Protein AF-A0A8J7M0C0-F1 (afdb_monomer_lite)

InterPro domains:
  IPR011010 DNA breaking-rejoining enzyme, catalytic core [SSF56349] (18-132)
  IPR013762 Integrase-like, catalytic domain superfamily [G3DSA:1.10.443.10] (7-142)
  IPR024456 Integrase catalytic domain, putative [PF12835] (4-112)

pLDDT: mean 86.02, std 11.44, range [50.06, 96.44]

Radius of gyration: 15.03 Å; chains: 1; bounding box: 33×36×38 Å

Foldseek 3Di:
DVLLLLQCLVQVADSLQSQQWFDWDADPNFIWTFTPPDDPGDIATHTCPDDSSVVSNVSLQVCCVVLVPPRRGNARPPDDSVRVSVVVQVVCVVVVQDVVVCRHSNSSSLVVLVVCVVVPDDPVRNCRSHVHDPPDDCVVSVRD

Sequence (144 aa):
MVAADALREAFGLRAKESLMTSAVVVKDGKEHLSVEGAKGGRPRLLPIDNERKTEAVKLAQETSKSLGSGTGRIIPPEMTLKEAYDAQRNEWRALGGTRENNANMHGERHLHAREMSADGATKEEIMADLGHGEDRSPSSYGVK

Organism: NCBI:txid2798584

Structure (mmCIF, N/CA/C/O backbone):
data_AF-A0A8J7M0C0-F1
#
_entry.id   AF-A0A8J7M0C0-F1
#
loop_
_atom_site.group_PDB
_atom_site.id
_atom_site.type_symbol
_atom_site.label_atom_id
_atom_site.label_alt_id
_atom_site.label_comp_id
_atom_site.label_asym_id
_atom_site.label_entity_id
_atom_site.label_seq_id
_atom_site.pdbx_PDB_ins_code
_atom_site.Cartn_x
_atom_site.Cartn_y
_atom_site.Cartn_z
_atom_site.occupancy
_atom_site.B_iso_or_equiv
_atom_site.auth_seq_id
_atom_site.auth_comp_id
_atom_site.auth_asym_id
_atom_site.auth_atom_id
_atom_site.pdbx_PDB_model_num
ATOM 1 N N . MET A 1 1 ? 0.273 -14.486 2.916 1.00 70.00 1 MET A N 1
ATOM 2 C CA . MET A 1 1 ? 0.452 -13.013 2.993 1.00 70.00 1 MET A CA 1
ATOM 3 C C . MET A 1 1 ? -0.336 -12.156 1.978 1.00 70.00 1 MET A C 1
ATOM 5 O O . MET A 1 1 ? -0.046 -10.970 1.815 1.00 70.00 1 MET A O 1
ATOM 9 N N . VAL A 1 2 ? -1.328 -12.723 1.295 1.00 87.88 2 VAL A N 1
ATOM 10 C CA . VAL A 1 2 ? -1.930 -12.176 0.063 1.00 87.88 2 VAL A CA 1
ATOM 11 C C . VAL A 1 2 ? -2.381 -10.710 0.156 1.00 87.88 2 VAL A C 1
ATOM 13 O O . VAL A 1 2 ? -2.126 -9.934 -0.753 1.00 87.88 2 VAL A O 1
ATOM 16 N N . ALA A 1 3 ? -2.971 -10.282 1.272 1.00 92.38 3 ALA A N 1
ATOM 17 C CA . ALA A 1 3 ? -3.442 -8.904 1.418 1.00 92.38 3 ALA A CA 1
ATOM 18 C C . ALA A 1 3 ? -2.330 -7.841 1.338 1.00 92.38 3 ALA A C 1
ATOM 20 O O . ALA A 1 3 ? -2.513 -6.790 0.728 1.00 92.38 3 ALA A O 1
ATOM 21 N N . ALA A 1 4 ? -1.156 -8.114 1.919 1.00 92.88 4 ALA A N 1
ATOM 22 C CA . ALA A 1 4 ? -0.025 -7.196 1.820 1.00 92.88 4 ALA A CA 1
ATOM 23 C C . ALA A 1 4 ? 0.503 -7.128 0.378 1.00 92.88 4 ALA A C 1
ATOM 25 O O . ALA A 1 4 ? 1.019 -6.095 -0.038 1.00 92.88 4 ALA A O 1
ATOM 26 N N . ASP A 1 5 ? 0.415 -8.233 -0.362 1.00 92.06 5 ASP A N 1
ATOM 27 C CA . ASP A 1 5 ? 0.783 -8.314 -1.778 1.00 92.06 5 ASP A CA 1
ATOM 28 C C . ASP A 1 5 ? -0.152 -7.486 -2.657 1.00 92.06 5 ASP A C 1
ATOM 30 O O . ASP A 1 5 ? 0.313 -6.562 -3.318 1.00 92.06 5 ASP A O 1
ATOM 34 N N . ALA A 1 6 ? -1.465 -7.682 -2.519 1.00 93.88 6 ALA A N 1
ATOM 35 C CA . ALA A 1 6 ? -2.476 -6.897 -3.226 1.00 93.88 6 ALA A CA 1
ATOM 36 C C . ALA A 1 6 ? -2.297 -5.380 -3.019 1.00 93.88 6 ALA A C 1
ATOM 38 O O . ALA A 1 6 ? -2.403 -4.595 -3.960 1.00 93.88 6 ALA A O 1
ATOM 39 N N . LEU A 1 7 ? -1.955 -4.950 -1.796 1.00 94.62 7 LEU A N 1
ATOM 40 C CA . LEU A 1 7 ? -1.651 -3.544 -1.520 1.00 94.62 7 LEU A CA 1
ATOM 41 C C . LEU A 1 7 ? -0.383 -3.046 -2.232 1.00 94.62 7 LEU A C 1
ATOM 43 O O . LEU A 1 7 ? -0.340 -1.892 -2.655 1.00 94.62 7 LEU A O 1
ATOM 47 N N . ARG A 1 8 ? 0.669 -3.864 -2.356 1.00 93.81 8 ARG A N 1
ATOM 48 C CA . ARG A 1 8 ? 1.871 -3.467 -3.111 1.00 93.81 8 ARG A CA 1
ATOM 49 C C . ARG A 1 8 ? 1.587 -3.374 -4.596 1.00 93.81 8 ARG A C 1
ATOM 51 O O . ARG A 1 8 ? 2.040 -2.420 -5.218 1.00 93.81 8 ARG A O 1
ATOM 58 N N . GLU A 1 9 ? 0.842 -4.333 -5.122 1.00 92.81 9 GLU A N 1
ATOM 59 C CA . GLU A 1 9 ? 0.497 -4.416 -6.534 1.00 92.81 9 GLU A CA 1
ATOM 60 C C . GLU A 1 9 ? -0.373 -3.229 -6.970 1.00 92.81 9 GLU A C 1
ATOM 62 O O . GLU A 1 9 ? -0.094 -2.600 -7.983 1.00 92.81 9 GLU A O 1
ATOM 67 N N . ALA A 1 10 ? -1.385 -2.873 -6.171 1.00 94.38 10 ALA A N 1
ATOM 68 C CA . ALA A 1 10 ? -2.348 -1.827 -6.520 1.00 94.38 10 ALA A CA 1
ATOM 69 C C . ALA A 1 10 ? -1.857 -0.386 -6.262 1.00 94.38 10 ALA A C 1
ATOM 71 O O . ALA A 1 10 ? -2.371 0.555 -6.867 1.00 94.38 10 ALA A O 1
ATOM 72 N N . PHE A 1 11 ? -0.909 -0.193 -5.336 1.00 93.19 11 PHE A N 1
ATOM 73 C CA . PHE A 1 11 ? -0.467 1.136 -4.876 1.00 93.19 11 PHE A CA 1
ATOM 74 C C . PHE A 1 11 ? 1.056 1.350 -4.948 1.00 93.19 11 PHE A C 1
ATOM 76 O O . PHE A 1 11 ? 1.579 2.321 -4.395 1.00 93.19 11 PHE A O 1
ATOM 83 N N . GLY A 1 12 ? 1.813 0.409 -5.516 1.00 91.94 12 GLY A N 1
ATOM 84 C CA . GLY A 1 12 ? 3.275 0.490 -5.588 1.00 91.94 12 GLY A CA 1
ATOM 85 C C . GLY A 1 12 ? 3.968 0.592 -4.221 1.00 91.94 12 GLY A C 1
ATOM 86 O O . GLY A 1 12 ? 5.050 1.189 -4.107 1.00 91.94 12 GLY A O 1
ATOM 87 N N . LEU A 1 13 ? 3.359 0.071 -3.150 1.00 92.12 13 LEU A N 1
ATOM 88 C CA . LEU A 1 13 ? 3.884 0.210 -1.787 1.00 92.12 13 LEU A CA 1
ATOM 89 C C . LEU A 1 13 ? 5.209 -0.534 -1.594 1.00 92.12 13 LEU A C 1
ATOM 91 O O . LEU A 1 13 ? 5.524 -1.531 -2.239 1.00 92.12 13 LEU A O 1
ATOM 95 N N . ARG A 1 14 ? 6.005 -0.073 -0.628 1.00 90.94 14 ARG A N 1
ATOM 96 C CA . ARG A 1 14 ? 7.134 -0.858 -0.109 1.00 90.94 14 ARG A CA 1
ATOM 97 C C . ARG A 1 14 ? 6.599 -1.992 0.775 1.00 90.94 14 ARG A C 1
ATOM 99 O O . ARG A 1 14 ? 5.601 -1.814 1.461 1.00 90.94 14 ARG A O 1
ATOM 106 N N . ALA A 1 15 ? 7.333 -3.101 0.887 1.00 91.44 15 ALA A N 1
ATOM 107 C CA . ALA A 1 15 ? 6.940 -4.249 1.722 1.00 91.44 15 ALA A CA 1
ATOM 108 C C . ALA A 1 15 ? 6.587 -3.895 3.183 1.00 91.44 15 ALA A C 1
ATOM 110 O O . ALA A 1 15 ? 5.625 -4.407 3.741 1.00 91.44 15 ALA A O 1
ATOM 111 N N . LYS A 1 16 ? 7.321 -2.966 3.809 1.00 92.38 16 LYS A N 1
ATOM 112 C CA . LYS A 1 16 ? 6.962 -2.479 5.152 1.00 92.38 16 LYS A CA 1
ATOM 113 C C . LYS A 1 16 ? 5.675 -1.643 5.147 1.00 92.38 16 LYS A C 1
ATOM 115 O O . LYS A 1 16 ? 4.880 -1.756 6.073 1.00 92.38 16 LYS A O 1
ATOM 120 N N . GLU A 1 17 ? 5.485 -0.805 4.129 1.00 92.50 17 GLU A N 1
ATOM 121 C CA . GLU A 1 17 ? 4.299 0.053 4.006 1.00 92.50 17 GLU A CA 1
ATOM 122 C C . GLU A 1 17 ? 3.033 -0.800 3.850 1.00 92.50 17 GLU A C 1
ATOM 124 O O . GLU A 1 17 ? 2.033 -0.510 4.501 1.00 92.50 17 GLU A O 1
ATOM 129 N N . SER A 1 18 ? 3.091 -1.899 3.088 1.00 93.56 18 SER A N 1
ATOM 130 C CA . SER A 1 18 ? 1.951 -2.808 2.901 1.00 93.56 18 SER A CA 1
ATOM 131 C C . SER A 1 18 ? 1.527 -3.577 4.156 1.00 93.56 18 SER A C 1
ATOM 133 O O . SER A 1 18 ? 0.393 -4.027 4.227 1.00 93.56 18 SER A O 1
ATOM 135 N N . LEU A 1 19 ? 2.411 -3.733 5.147 1.00 93.56 19 LEU A N 1
ATOM 136 C CA . LEU A 1 19 ? 2.063 -4.350 6.436 1.00 93.56 19 LEU A CA 1
ATOM 137 C C . LEU A 1 19 ? 1.502 -3.331 7.436 1.00 93.56 19 LEU A C 1
ATOM 139 O O . LEU A 1 19 ? 0.702 -3.675 8.303 1.00 93.56 19 LEU A O 1
ATOM 143 N N . MET A 1 20 ? 1.962 -2.081 7.353 1.00 91.19 20 MET A N 1
ATOM 144 C CA . MET A 1 20 ? 1.642 -1.036 8.329 1.00 91.19 20 MET A CA 1
ATOM 145 C C . MET A 1 20 ? 0.411 -0.203 7.980 1.00 91.19 20 MET A C 1
ATOM 147 O O . MET A 1 20 ? -0.208 0.370 8.876 1.00 91.19 20 MET A O 1
ATOM 151 N N . THR A 1 21 ? 0.093 -0.097 6.696 1.00 83.50 21 THR A N 1
ATOM 152 C CA . THR A 1 21 ? -1.000 0.737 6.203 1.00 83.50 21 THR A CA 1
ATOM 153 C C . THR A 1 21 ? -2.342 0.104 6.556 1.00 83.50 21 THR A C 1
ATOM 155 O O . THR A 1 21 ? -2.582 -1.057 6.244 1.00 83.50 21 THR A O 1
ATOM 158 N N . SER A 1 22 ? -3.195 0.865 7.239 1.00 82.50 22 SER A N 1
ATOM 159 C CA . SER A 1 22 ? -4.458 0.365 7.809 1.00 82.50 22 SER A CA 1
ATOM 160 C C . SER A 1 22 ? -5.622 1.351 7.700 1.00 82.50 22 SER A C 1
ATOM 162 O O . SER A 1 22 ? -6.780 0.941 7.729 1.00 82.50 22 SER A O 1
ATOM 164 N N . ALA A 1 23 ? -5.335 2.647 7.556 1.00 86.56 23 ALA A N 1
ATOM 165 C CA . ALA A 1 23 ? -6.346 3.690 7.573 1.00 86.56 23 ALA A CA 1
ATOM 166 C C . ALA A 1 23 ? -6.773 4.106 6.158 1.00 86.56 23 ALA A C 1
ATOM 168 O O . ALA A 1 23 ? -5.939 4.392 5.294 1.00 86.56 23 ALA A O 1
ATOM 169 N N . VAL A 1 24 ? -8.088 4.207 5.968 1.00 92.25 24 VAL A N 1
ATOM 170 C CA . VAL A 1 24 ? -8.716 4.903 4.841 1.00 92.25 24 VAL A CA 1
ATOM 171 C C . VAL A 1 24 ? -9.214 6.247 5.354 1.00 92.25 24 VAL A C 1
ATOM 173 O O . VAL A 1 24 ? -9.816 6.323 6.426 1.00 92.25 24 VAL A O 1
ATOM 176 N N . VAL A 1 25 ? -8.946 7.312 4.607 1.00 93.06 25 VAL A N 1
ATOM 177 C CA . VAL A 1 25 ? -9.373 8.672 4.940 1.00 93.06 25 VAL A CA 1
ATOM 178 C C . VAL A 1 25 ? -10.155 9.270 3.782 1.00 93.06 25 VAL A C 1
ATOM 180 O O . VAL A 1 25 ? -9.842 9.023 2.619 1.00 93.06 25 VAL A O 1
ATOM 183 N N . VAL A 1 26 ? -11.158 10.089 4.091 1.00 93.12 26 VAL A N 1
ATOM 184 C CA . VAL A 1 26 ? -11.888 10.859 3.080 1.00 93.12 26 VAL A CA 1
ATOM 185 C C . VAL A 1 26 ? -11.278 12.251 3.001 1.00 93.12 26 VAL A C 1
ATOM 187 O O . VAL A 1 26 ? -11.224 12.971 3.997 1.00 93.12 26 VAL A O 1
ATOM 190 N N . LYS A 1 27 ? -10.826 12.636 1.809 1.00 90.56 27 LYS A N 1
ATOM 191 C CA . LYS A 1 27 ? -10.307 13.971 1.509 1.00 90.56 27 LYS A CA 1
ATOM 192 C C . LYS A 1 27 ? -10.951 14.459 0.218 1.00 90.56 27 LYS A C 1
ATOM 194 O O . LYS A 1 27 ? -10.981 13.725 -0.765 1.00 90.56 27 LYS A O 1
ATOM 199 N N . ASP A 1 28 ? -11.498 15.672 0.240 1.00 90.81 28 ASP A N 1
ATOM 200 C CA . ASP A 1 28 ? -12.169 16.293 -0.913 1.00 90.81 28 ASP A CA 1
ATOM 201 C C . ASP A 1 28 ? -13.278 15.406 -1.520 1.00 90.81 28 ASP A C 1
ATOM 203 O O . ASP A 1 28 ? -13.446 15.314 -2.734 1.00 90.81 28 ASP A O 1
ATOM 207 N N . GLY A 1 29 ? -14.017 14.696 -0.656 1.00 91.12 29 GLY A N 1
ATOM 208 C CA . GLY A 1 29 ? -15.092 13.779 -1.054 1.00 91.12 29 GLY A CA 1
ATOM 209 C C . GLY A 1 29 ? -14.624 12.459 -1.679 1.00 91.12 29 GLY A C 1
ATOM 210 O O . GLY A 1 29 ? -15.463 11.695 -2.147 1.00 91.12 29 GLY A O 1
ATOM 211 N N . LYS A 1 30 ? -13.315 12.175 -1.686 1.00 92.75 30 LYS A N 1
ATOM 212 C CA . LYS A 1 30 ? -12.728 10.949 -2.242 1.00 92.75 30 LYS A CA 1
ATOM 213 C C . LYS A 1 30 ? -11.987 10.148 -1.179 1.00 92.75 30 LYS A C 1
ATOM 215 O O . LYS A 1 30 ? -11.317 10.710 -0.307 1.00 92.75 30 LYS A O 1
ATOM 220 N N . GLU A 1 31 ? -12.076 8.828 -1.269 1.00 95.69 31 GLU A N 1
ATOM 221 C CA . GLU A 1 31 ? -11.351 7.925 -0.381 1.00 95.69 31 GLU A CA 1
ATOM 222 C C . GLU A 1 31 ? -9.877 7.822 -0.775 1.00 95.69 31 GLU A C 1
ATOM 224 O O . GLU A 1 31 ? -9.514 7.761 -1.952 1.00 95.69 31 GLU A O 1
ATOM 229 N N . HIS A 1 32 ? -9.017 7.814 0.236 1.00 95.50 32 HIS A N 1
ATOM 230 C CA . HIS A 1 32 ? -7.581 7.678 0.086 1.00 95.50 32 HIS A CA 1
ATOM 231 C C . HIS A 1 32 ? -7.041 6.676 1.097 1.00 95.50 32 HIS A C 1
ATOM 233 O O . HIS A 1 32 ? -7.438 6.659 2.263 1.00 95.50 32 HIS A O 1
ATOM 239 N N . LEU A 1 33 ? -6.062 5.893 0.667 1.00 94.38 33 LEU A N 1
ATOM 240 C CA . LEU A 1 33 ? -5.253 5.064 1.534 1.00 94.38 33 LEU A CA 1
ATOM 241 C C . LEU A 1 33 ? -4.197 5.930 2.235 1.00 94.38 33 LEU A C 1
ATOM 243 O O . LEU A 1 33 ? -3.382 6.581 1.576 1.00 94.38 33 LEU A O 1
ATOM 247 N N . SER A 1 34 ? -4.191 5.929 3.568 1.00 91.75 34 SER A N 1
ATOM 248 C CA . SER A 1 34 ? -3.189 6.636 4.371 1.00 91.75 34 SER A CA 1
ATOM 249 C C . SER A 1 34 ? -1.970 5.751 4.608 1.00 91.75 34 SER A C 1
ATOM 251 O O . SER A 1 34 ? -1.984 4.874 5.472 1.00 91.75 34 SER A O 1
ATOM 253 N N . VAL A 1 35 ? -0.899 5.988 3.849 1.00 90.12 35 VAL A N 1
ATOM 254 C CA . VAL A 1 35 ? 0.296 5.138 3.870 1.00 90.12 35 VAL A CA 1
ATOM 255 C C . VAL A 1 35 ? 1.138 5.391 5.121 1.00 90.12 35 VAL A C 1
ATOM 257 O O . VAL A 1 35 ? 1.672 6.486 5.325 1.00 90.12 35 VAL A O 1
ATOM 260 N N . GLU A 1 36 ? 1.338 4.337 5.912 1.00 86.06 36 GLU A N 1
ATOM 261 C CA . GLU A 1 36 ? 2.178 4.339 7.113 1.00 86.06 36 GLU A CA 1
ATOM 262 C C . GLU A 1 36 ? 3.501 3.585 6.907 1.00 86.06 36 GLU A C 1
ATOM 264 O O . GLU A 1 36 ? 3.661 2.768 6.003 1.00 86.06 36 GLU A O 1
ATOM 269 N N . GLY A 1 37 ? 4.488 3.841 7.773 1.00 80.19 37 GLY A N 1
ATOM 270 C CA . GLY A 1 37 ? 5.776 3.138 7.725 1.00 80.19 37 GLY A CA 1
ATOM 271 C C . GLY A 1 37 ? 6.729 3.623 6.625 1.00 80.19 37 GLY A C 1
ATOM 272 O O . GLY A 1 37 ? 7.751 2.972 6.376 1.00 80.19 37 GLY A O 1
ATOM 273 N N . ALA A 1 38 ? 6.425 4.767 6.003 1.00 78.00 38 ALA A N 1
ATOM 274 C CA . ALA A 1 38 ? 7.233 5.375 4.955 1.00 78.00 38 ALA A CA 1
ATOM 275 C C . ALA A 1 38 ? 8.662 5.686 5.431 1.00 78.00 38 ALA A C 1
ATOM 277 O O . ALA A 1 38 ? 8.903 6.148 6.553 1.00 78.00 38 ALA A O 1
ATOM 278 N N . LYS A 1 39 ? 9.642 5.460 4.549 1.00 68.88 39 LYS A N 1
ATOM 279 C CA . LYS A 1 39 ? 11.051 5.770 4.829 1.00 68.88 39 LYS A CA 1
ATOM 280 C C . LYS A 1 39 ? 11.204 7.278 5.070 1.00 68.88 39 LYS A C 1
ATOM 282 O O . LYS A 1 39 ? 10.925 8.068 4.178 1.00 68.88 39 LYS A O 1
ATOM 287 N N . GLY A 1 40 ? 11.678 7.661 6.256 1.00 67.81 40 GLY A N 1
ATOM 288 C CA . GLY A 1 40 ? 11.833 9.069 6.646 1.00 67.81 40 GLY A CA 1
ATOM 289 C C . GLY A 1 40 ? 10.561 9.725 7.194 1.00 67.81 40 GLY A C 1
ATOM 290 O O . GLY A 1 40 ? 10.550 10.940 7.347 1.00 67.81 40 GLY A O 1
ATOM 291 N N . GLY A 1 41 ? 9.509 8.947 7.482 1.00 64.56 41 GLY A N 1
ATOM 292 C CA . GLY A 1 41 ? 8.329 9.433 8.205 1.00 64.56 41 GLY A CA 1
ATOM 293 C C . GLY A 1 41 ? 7.453 10.404 7.418 1.00 64.56 41 GLY A C 1
ATOM 294 O O . GLY A 1 41 ? 6.749 11.195 8.029 1.00 64.56 41 GLY A O 1
ATOM 295 N N . ARG A 1 42 ? 7.506 10.371 6.082 1.00 69.88 42 ARG A N 1
ATOM 296 C CA . ARG A 1 42 ? 6.666 11.211 5.218 1.00 69.88 42 ARG A CA 1
ATOM 297 C C . ARG A 1 42 ? 5.368 10.465 4.882 1.00 69.88 42 ARG A C 1
ATOM 299 O O . ARG A 1 42 ? 5.416 9.597 4.006 1.00 69.88 42 ARG A O 1
ATOM 306 N N . PRO A 1 43 ? 4.248 10.726 5.581 1.00 72.06 43 PRO A N 1
ATOM 307 C CA . PRO A 1 43 ? 2.967 10.130 5.223 1.00 72.06 43 PRO A CA 1
ATOM 308 C C . PRO A 1 43 ? 2.534 10.627 3.841 1.00 72.06 43 PRO A C 1
ATOM 310 O O . PRO A 1 43 ? 2.808 11.769 3.469 1.00 72.06 43 PRO A O 1
ATOM 313 N N . ARG A 1 44 ? 1.855 9.765 3.084 1.00 87.19 44 ARG A N 1
ATOM 314 C CA . ARG A 1 44 ? 1.216 10.131 1.816 1.00 87.19 44 ARG A CA 1
ATOM 315 C C . ARG A 1 44 ? -0.174 9.521 1.744 1.00 87.19 44 ARG A C 1
ATOM 317 O O . ARG A 1 44 ? -0.407 8.449 2.302 1.00 87.19 44 ARG A O 1
ATOM 324 N N . LEU A 1 45 ? -1.069 10.227 1.068 1.00 91.12 45 LEU A N 1
ATOM 325 C CA . LEU A 1 45 ? -2.414 9.759 0.773 1.00 91.12 45 LEU A CA 1
ATOM 326 C C . LEU A 1 45 ? -2.440 9.313 -0.680 1.00 91.12 45 LEU A C 1
ATOM 328 O O . LEU A 1 45 ? -2.108 10.107 -1.557 1.00 91.12 45 LEU A O 1
ATOM 332 N N . LEU A 1 46 ? -2.811 8.060 -0.918 1.00 92.75 46 LEU A N 1
ATOM 333 C CA . LEU A 1 46 ? -2.952 7.523 -2.267 1.00 92.75 46 LEU A CA 1
ATOM 334 C C . LEU A 1 46 ? -4.437 7.370 -2.589 1.00 92.75 46 LEU A C 1
ATOM 336 O O . LEU A 1 46 ? -5.149 6.756 -1.795 1.00 92.75 46 LEU A O 1
ATOM 340 N N . PRO A 1 47 ? -4.932 7.928 -3.702 1.00 94.38 47 PRO A N 1
ATOM 341 C CA . PRO A 1 47 ? -6.350 7.863 -4.034 1.00 94.38 47 PRO A CA 1
ATOM 342 C C . PRO A 1 47 ? -6.784 6.418 -4.284 1.00 94.38 47 PRO A C 1
ATOM 344 O O . PRO A 1 47 ? -6.064 5.655 -4.933 1.00 94.38 47 PRO A O 1
ATOM 347 N N . ILE A 1 48 ? -7.970 6.063 -3.787 1.00 96.00 48 ILE A N 1
ATOM 348 C CA . ILE A 1 48 ? -8.675 4.818 -4.107 1.00 96.00 48 ILE A CA 1
ATOM 349 C C . ILE A 1 48 ? -9.634 5.150 -5.256 1.00 96.00 48 ILE A C 1
ATOM 351 O O . ILE A 1 48 ? -10.781 5.530 -5.047 1.00 96.00 48 ILE A O 1
ATOM 355 N N . ASP A 1 49 ? -9.112 5.119 -6.479 1.00 93.94 49 ASP A N 1
ATOM 356 C CA . ASP A 1 49 ? -9.757 5.668 -7.683 1.00 93.94 49 ASP A CA 1
ATOM 357 C C . ASP A 1 49 ? -10.111 4.609 -8.735 1.00 93.94 49 ASP A C 1
ATOM 359 O O . ASP A 1 49 ? -10.634 4.942 -9.797 1.00 93.94 49 ASP A O 1
ATOM 363 N N . ASN A 1 50 ? -9.850 3.336 -8.442 1.00 93.12 50 ASN A N 1
ATOM 364 C CA . ASN A 1 50 ? -10.185 2.223 -9.315 1.00 93.12 50 ASN A CA 1
ATOM 365 C C . ASN A 1 50 ? -10.576 0.968 -8.517 1.00 93.12 50 ASN A C 1
ATOM 367 O O . ASN A 1 50 ? -10.408 0.887 -7.293 1.00 93.12 50 ASN A O 1
ATOM 371 N N . GLU A 1 51 ? -11.113 -0.017 -9.234 1.00 95.12 51 GLU A N 1
ATOM 372 C CA . GLU A 1 51 ? -11.605 -1.269 -8.656 1.00 95.12 51 GLU A CA 1
ATOM 373 C C . GLU A 1 51 ? -10.475 -2.087 -8.014 1.00 95.12 51 GLU A C 1
ATOM 375 O O . GLU A 1 51 ? -10.601 -2.477 -6.856 1.00 95.12 51 GLU A O 1
ATOM 380 N N . ARG A 1 52 ? -9.317 -2.219 -8.680 1.00 94.38 52 ARG A N 1
ATOM 381 C CA . ARG A 1 52 ? -8.135 -2.943 -8.163 1.00 94.38 52 ARG A CA 1
ATOM 382 C C . ARG A 1 52 ? -7.694 -2.422 -6.789 1.00 94.38 52 ARG A C 1
ATOM 384 O O . ARG A 1 52 ? -7.406 -3.197 -5.879 1.00 94.38 52 ARG A O 1
ATOM 391 N N . LYS A 1 53 ? -7.669 -1.100 -6.611 1.00 95.81 53 LYS A N 1
ATOM 392 C CA . LYS A 1 53 ? -7.340 -0.446 -5.336 1.00 95.81 53 LYS A CA 1
ATOM 393 C C . LYS A 1 53 ? -8.420 -0.674 -4.283 1.00 95.81 53 LYS A C 1
ATOM 395 O O . LYS A 1 53 ? -8.091 -0.941 -3.128 1.00 95.81 53 LYS A O 1
ATOM 400 N N . THR A 1 54 ? -9.690 -0.596 -4.675 1.00 96.44 54 THR A N 1
ATOM 401 C CA . THR A 1 54 ? -10.833 -0.869 -3.788 1.00 96.44 54 THR A CA 1
ATOM 402 C C . THR A 1 54 ? -10.778 -2.298 -3.245 1.00 96.44 54 THR A C 1
ATOM 404 O O . THR A 1 54 ? -10.879 -2.515 -2.036 1.00 96.44 54 THR A O 1
ATOM 407 N N . GLU A 1 55 ? -10.550 -3.276 -4.120 1.00 96.44 55 GLU A N 1
ATOM 408 C CA . GLU A 1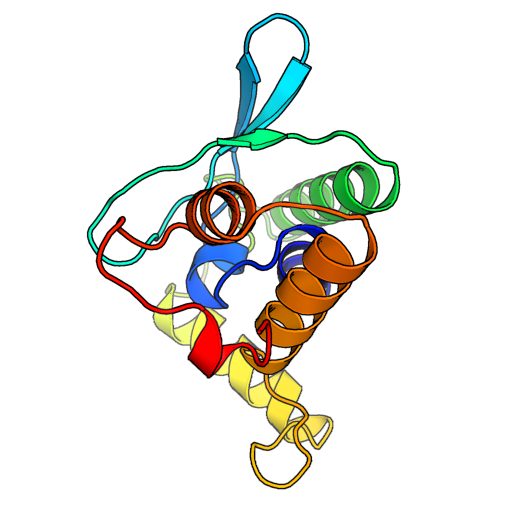 55 ? -10.440 -4.690 -3.760 1.00 96.44 55 GLU A CA 1
ATOM 409 C C . GLU A 1 55 ? -9.244 -4.962 -2.845 1.00 96.44 55 GLU A C 1
ATOM 411 O O . GLU A 1 55 ? -9.392 -5.639 -1.825 1.00 96.44 55 GLU A O 1
ATOM 416 N N . ALA A 1 56 ? -8.077 -4.383 -3.149 1.00 95.94 56 ALA A N 1
ATOM 417 C CA . ALA A 1 56 ? -6.884 -4.524 -2.317 1.00 95.94 56 ALA A CA 1
ATOM 418 C C . ALA A 1 56 ? -7.109 -3.996 -0.888 1.00 95.94 56 ALA A C 1
ATOM 420 O O . ALA A 1 56 ? -6.714 -4.639 0.088 1.00 95.94 56 ALA A O 1
ATOM 421 N N . VAL A 1 57 ? -7.780 -2.847 -0.749 1.00 95.62 57 VAL A N 1
ATOM 422 C CA . VAL A 1 57 ? -8.117 -2.259 0.558 1.00 95.62 57 VAL A CA 1
ATOM 423 C C . VAL A 1 57 ? -9.130 -3.118 1.311 1.00 95.62 57 VAL A C 1
ATOM 425 O O . VAL A 1 57 ? -8.944 -3.380 2.501 1.00 95.62 57 VAL A O 1
ATOM 428 N N . LYS A 1 58 ? -10.167 -3.611 0.631 1.00 95.00 58 LYS A N 1
ATOM 429 C CA . LYS A 1 58 ? -11.157 -4.506 1.237 1.00 95.00 58 LYS A CA 1
ATOM 430 C C . LYS A 1 58 ? -10.506 -5.791 1.754 1.00 95.00 58 LYS A C 1
ATOM 432 O O . LYS A 1 58 ? -10.707 -6.160 2.911 1.00 95.00 58 LYS A O 1
ATOM 437 N N . LEU A 1 59 ? -9.658 -6.421 0.942 1.00 95.25 59 LEU A N 1
ATOM 438 C CA . LEU A 1 59 ? -8.925 -7.626 1.324 1.00 95.25 59 LEU A CA 1
ATOM 439 C C . LEU A 1 59 ? -8.010 -7.381 2.535 1.00 95.25 59 LEU A C 1
ATOM 441 O O . LEU A 1 59 ? -7.929 -8.219 3.439 1.00 95.25 59 LEU A O 1
ATOM 445 N N . ALA A 1 60 ? -7.345 -6.225 2.587 1.00 94.19 60 ALA A N 1
ATOM 446 C CA . ALA A 1 60 ? -6.535 -5.805 3.728 1.00 94.19 60 ALA A CA 1
ATOM 447 C C . ALA A 1 60 ? -7.352 -5.692 5.022 1.00 94.19 60 ALA A C 1
ATOM 449 O O . ALA A 1 60 ? -6.952 -6.238 6.055 1.00 94.19 60 ALA A O 1
ATOM 450 N N . GLN A 1 61 ? -8.513 -5.040 4.960 1.00 93.44 61 GLN A N 1
ATOM 451 C CA . GLN A 1 61 ? -9.407 -4.869 6.106 1.00 93.44 61 GLN A CA 1
ATOM 452 C C . GLN A 1 61 ? -9.973 -6.206 6.598 1.00 93.44 61 GLN A C 1
ATOM 454 O O . GLN A 1 61 ? -9.954 -6.485 7.800 1.00 93.44 61 GLN A O 1
ATOM 459 N N . GLU A 1 62 ? -10.429 -7.062 5.681 1.00 94.12 62 GLU A N 1
ATOM 460 C CA . GLU A 1 62 ? -10.931 -8.403 5.997 1.00 94.12 62 GLU A CA 1
ATOM 461 C C . GLU A 1 62 ? -9.845 -9.268 6.642 1.00 94.12 62 GLU A C 1
ATOM 463 O O . GLU A 1 62 ? -10.077 -9.896 7.679 1.00 94.12 62 GLU A O 1
ATOM 468 N N . THR A 1 63 ? -8.630 -9.232 6.090 1.00 93.81 63 THR A N 1
ATOM 469 C CA . THR A 1 63 ? -7.488 -9.971 6.637 1.00 93.81 63 THR A CA 1
ATOM 470 C C . THR A 1 63 ? -7.141 -9.472 8.035 1.00 93.81 63 THR A C 1
ATOM 472 O O . THR A 1 63 ? -7.043 -10.281 8.957 1.00 93.81 63 THR A O 1
ATOM 475 N N . SER A 1 64 ? -7.029 -8.155 8.233 1.00 92.56 64 SER A N 1
ATOM 476 C CA . SER A 1 64 ? -6.771 -7.563 9.551 1.00 92.56 64 SER A CA 1
ATOM 477 C C . SER A 1 64 ? -7.816 -7.986 10.586 1.00 92.56 64 SER A C 1
ATOM 479 O O . SER A 1 64 ? -7.469 -8.294 11.729 1.00 92.56 64 SER A O 1
ATOM 481 N N . LYS A 1 65 ? -9.096 -8.018 10.196 1.00 92.19 65 LYS A N 1
ATOM 482 C CA . LYS A 1 65 ? -10.188 -8.469 11.063 1.00 92.19 65 LYS A CA 1
ATOM 483 C C . LYS A 1 65 ? -10.053 -9.952 11.408 1.00 92.19 65 LYS A C 1
ATOM 485 O O . LYS A 1 65 ? -10.212 -10.307 12.572 1.00 92.19 65 LYS A O 1
ATOM 490 N N . SER A 1 66 ? -9.727 -10.802 10.432 1.00 93.12 66 SER A N 1
ATOM 491 C CA . SER A 1 66 ? -9.533 -12.244 10.652 1.00 93.12 66 SER A CA 1
ATOM 492 C C . SER A 1 66 ? -8.362 -12.553 11.591 1.00 93.12 66 SER A C 1
ATOM 494 O O . SER A 1 66 ? -8.447 -13.477 12.393 1.00 93.12 66 SER A O 1
ATOM 496 N N . LEU A 1 67 ? -7.305 -11.735 11.540 1.00 90.50 67 LEU A N 1
ATOM 497 C CA . LEU A 1 67 ? -6.141 -11.839 12.418 1.00 90.50 67 LEU A CA 1
ATOM 498 C C . LEU A 1 67 ? -6.422 -11.335 13.842 1.00 90.50 67 LEU A C 1
ATOM 500 O O . LEU A 1 67 ? -5.580 -11.500 14.716 1.00 90.50 67 LEU A O 1
ATOM 504 N N . GLY A 1 68 ? -7.562 -10.681 14.090 1.00 89.69 68 GLY A N 1
ATOM 505 C CA . GLY A 1 68 ? -7.849 -10.061 15.386 1.00 89.69 68 GLY A CA 1
ATOM 506 C C . GLY A 1 68 ? -6.957 -8.852 15.693 1.00 89.69 68 GLY A C 1
ATOM 507 O O . GLY A 1 68 ? -6.701 -8.547 16.856 1.00 89.69 68 GLY A O 1
ATOM 508 N N . SER A 1 69 ? -6.459 -8.159 14.665 1.00 85.38 69 SER A N 1
ATOM 509 C CA . SER A 1 69 ? -5.577 -7.002 14.840 1.00 85.38 69 SER A CA 1
ATOM 510 C C . SER A 1 69 ? -6.336 -5.813 15.429 1.00 85.38 69 SER A C 1
ATOM 512 O O . SER A 1 69 ? -7.215 -5.236 14.789 1.00 85.38 69 SER A O 1
ATOM 514 N N . GLY A 1 70 ? -5.941 -5.382 16.631 1.00 81.81 70 GLY A N 1
ATOM 515 C CA . GLY A 1 70 ? -6.495 -4.190 17.286 1.00 81.81 70 GLY A CA 1
ATOM 516 C C . GLY A 1 70 ? -6.098 -2.860 16.631 1.00 81.81 70 GLY A C 1
ATOM 517 O O . GLY A 1 70 ? -6.597 -1.814 17.029 1.00 81.81 70 GLY A O 1
ATOM 518 N N . THR A 1 71 ? -5.199 -2.883 15.639 1.00 83.50 71 THR A N 1
ATOM 519 C CA . THR A 1 71 ? -4.678 -1.675 14.968 1.00 83.50 71 THR A CA 1
ATOM 520 C C . THR A 1 71 ? -5.125 -1.537 13.515 1.00 83.50 71 THR A C 1
ATOM 522 O O . THR A 1 71 ? -4.725 -0.587 12.854 1.00 83.50 71 THR A O 1
ATOM 525 N N . GLY A 1 72 ? -5.897 -2.490 12.982 1.00 85.06 72 GLY A N 1
ATOM 526 C CA . GLY A 1 72 ? -6.268 -2.504 11.560 1.00 85.06 72 GLY A CA 1
ATOM 527 C C . GLY A 1 72 ? -5.129 -2.919 10.613 1.00 85.06 72 GLY A C 1
ATOM 528 O O . GLY A 1 72 ? -5.315 -2.958 9.399 1.00 85.06 72 GLY A O 1
ATOM 529 N N . ARG A 1 73 ? -3.935 -3.208 11.147 1.00 91.06 73 ARG A N 1
ATOM 530 C CA . ARG A 1 73 ? -2.758 -3.630 10.376 1.00 91.06 73 ARG A CA 1
ATOM 531 C C . ARG A 1 73 ? -2.806 -5.118 10.067 1.00 91.06 73 ARG A C 1
ATOM 533 O O . ARG A 1 73 ? -3.244 -5.908 10.903 1.00 91.06 73 ARG A O 1
ATOM 540 N N . ILE A 1 74 ? -2.227 -5.505 8.931 1.00 92.06 74 ILE A N 1
ATOM 541 C CA . ILE A 1 74 ? -2.067 -6.907 8.513 1.00 92.06 74 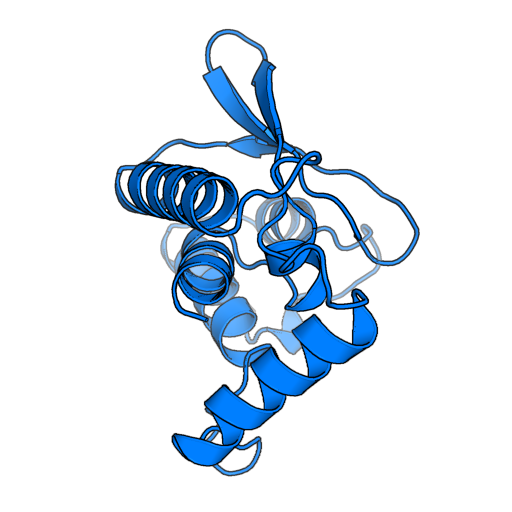ILE A CA 1
ATOM 542 C C . ILE A 1 74 ? -0.821 -7.505 9.189 1.00 92.06 74 ILE A C 1
ATOM 544 O O . ILE A 1 74 ? 0.119 -7.971 8.549 1.00 92.06 74 ILE A O 1
ATOM 548 N N . ILE A 1 75 ? -0.783 -7.418 10.515 1.00 91.75 75 ILE A N 1
ATOM 549 C CA . ILE A 1 75 ? 0.265 -7.982 11.362 1.00 91.75 75 ILE A CA 1
ATOM 550 C C . ILE A 1 75 ? -0.464 -8.817 12.414 1.00 91.75 75 ILE A C 1
ATOM 552 O O . ILE A 1 75 ? -1.277 -8.245 13.148 1.00 91.75 75 ILE A O 1
ATOM 556 N N . PRO A 1 76 ? -0.233 -10.141 12.471 1.00 89.75 76 PRO A N 1
ATOM 557 C CA . PRO A 1 76 ? -0.815 -10.972 13.515 1.00 89.75 76 PRO A CA 1
ATOM 558 C C . PRO A 1 76 ? -0.460 -10.422 14.909 1.00 89.75 76 PRO A C 1
ATOM 560 O O . PRO A 1 76 ? 0.680 -9.990 15.096 1.00 89.75 76 PRO A O 1
ATOM 563 N N . PRO A 1 77 ? -1.393 -10.391 15.879 1.00 89.38 77 PRO A N 1
ATOM 564 C CA . PRO A 1 77 ? -1.164 -9.792 17.199 1.00 89.38 77 PRO A CA 1
ATOM 565 C C . PRO A 1 77 ? 0.035 -10.367 17.963 1.00 89.38 77 PRO A C 1
ATOM 567 O O . PRO A 1 77 ? 0.653 -9.672 18.767 1.00 89.38 77 PRO A O 1
ATOM 570 N N . GLU A 1 78 ? 0.359 -11.632 17.714 1.00 90.62 78 GLU A N 1
ATOM 571 C CA . GLU A 1 78 ? 1.481 -12.364 18.293 1.00 90.62 78 GLU A CA 1
ATOM 572 C C . GLU A 1 78 ? 2.823 -12.093 17.603 1.00 90.62 78 GLU A C 1
ATOM 574 O O . GLU A 1 78 ? 3.865 -12.494 18.117 1.00 90.62 78 GLU A O 1
ATOM 579 N N . MET A 1 79 ? 2.813 -11.422 16.448 1.00 93.31 79 MET A N 1
ATOM 580 C CA . MET A 1 79 ? 4.010 -11.115 15.679 1.00 93.31 79 MET A CA 1
ATOM 581 C C . MET A 1 79 ? 4.440 -9.664 15.854 1.00 93.31 79 MET A C 1
ATOM 583 O O . MET A 1 79 ? 3.666 -8.711 15.749 1.00 93.31 79 MET A O 1
ATOM 587 N N . THR A 1 80 ? 5.744 -9.472 15.992 1.00 93.31 80 THR A N 1
ATOM 588 C CA . THR A 1 80 ? 6.364 -8.172 15.765 1.00 93.31 80 THR A CA 1
ATOM 589 C C . THR A 1 80 ? 6.336 -7.816 14.276 1.00 93.31 80 THR A C 1
ATOM 591 O O . THR A 1 80 ? 6.301 -8.676 13.393 1.00 93.31 80 THR A O 1
ATOM 594 N N . LEU A 1 81 ? 6.466 -6.522 13.960 1.00 92.12 81 LEU A N 1
ATOM 595 C CA . LEU A 1 81 ? 6.623 -6.067 12.573 1.00 92.12 81 LEU A CA 1
ATOM 596 C C . LEU A 1 81 ? 7.787 -6.773 11.856 1.00 92.12 81 LEU A C 1
ATOM 598 O O . LEU A 1 81 ? 7.702 -7.045 10.660 1.00 92.12 81 LEU A O 1
ATOM 602 N N . LYS A 1 82 ? 8.888 -7.046 12.567 1.00 94.19 82 LYS A N 1
ATOM 603 C CA . LYS A 1 82 ? 10.048 -7.725 11.985 1.00 94.19 82 LYS A CA 1
ATOM 604 C C . LYS A 1 82 ? 9.711 -9.167 11.604 1.00 94.19 82 LYS A C 1
ATOM 606 O O . LYS A 1 82 ? 10.077 -9.582 10.510 1.00 94.19 82 LYS A O 1
ATOM 611 N N . GLU A 1 83 ? 9.018 -9.898 12.470 1.00 94.81 83 GLU A N 1
ATOM 612 C CA . GLU A 1 83 ? 8.602 -11.278 12.198 1.00 94.81 83 GLU A CA 1
ATOM 613 C C . GLU A 1 83 ? 7.611 -11.340 11.042 1.00 94.81 83 GLU A C 1
ATOM 615 O O . GLU A 1 83 ? 7.822 -12.122 10.119 1.00 94.81 83 GLU A O 1
ATOM 620 N N . ALA A 1 84 ? 6.613 -10.453 11.015 1.00 93.50 84 ALA A N 1
ATOM 621 C CA . ALA A 1 84 ? 5.681 -10.361 9.893 1.00 93.50 84 ALA A CA 1
ATOM 622 C C . ALA A 1 84 ? 6.404 -10.037 8.573 1.00 93.50 84 ALA A C 1
ATOM 624 O O . ALA A 1 84 ? 6.149 -10.673 7.553 1.00 93.50 84 ALA A O 1
ATOM 625 N N . TYR A 1 85 ? 7.370 -9.111 8.593 1.00 94.00 85 TYR A N 1
ATOM 626 C CA . TYR A 1 85 ? 8.201 -8.784 7.429 1.00 94.00 85 TYR A CA 1
ATOM 627 C C . TYR A 1 85 ? 9.101 -9.949 6.979 1.00 94.00 85 TYR A C 1
ATOM 629 O O . TYR A 1 85 ? 9.346 -10.148 5.785 1.00 94.00 85 TYR A O 1
ATOM 637 N N . ASP A 1 86 ? 9.642 -10.720 7.919 1.00 93.50 86 ASP A N 1
ATOM 638 C CA . ASP A 1 86 ? 10.462 -11.883 7.597 1.00 93.50 86 ASP A CA 1
ATOM 639 C C . ASP A 1 86 ? 9.604 -13.036 7.055 1.00 93.50 86 ASP A C 1
ATOM 641 O O . ASP A 1 86 ? 9.992 -13.635 6.053 1.00 93.50 86 ASP A O 1
ATOM 645 N N . ALA A 1 87 ? 8.429 -13.296 7.639 1.00 92.19 87 ALA A N 1
ATOM 646 C CA . ALA A 1 87 ? 7.447 -14.261 7.141 1.00 92.19 87 ALA A CA 1
ATOM 647 C C . ALA A 1 87 ? 7.024 -13.909 5.711 1.00 92.19 87 ALA A C 1
ATOM 649 O O . ALA A 1 87 ? 7.113 -14.744 4.811 1.00 92.19 87 ALA A O 1
ATOM 650 N N . GLN A 1 88 ? 6.712 -12.630 5.492 1.00 90.69 88 GLN A N 1
ATOM 651 C CA . GLN A 1 88 ? 6.451 -12.027 4.194 1.00 90.69 88 GLN A CA 1
ATOM 652 C C . GLN A 1 88 ? 7.518 -12.396 3.154 1.00 90.69 88 GLN A C 1
ATOM 654 O O . GLN A 1 88 ? 7.236 -12.931 2.080 1.00 90.69 88 GLN A O 1
ATOM 659 N N . ARG A 1 89 ? 8.776 -12.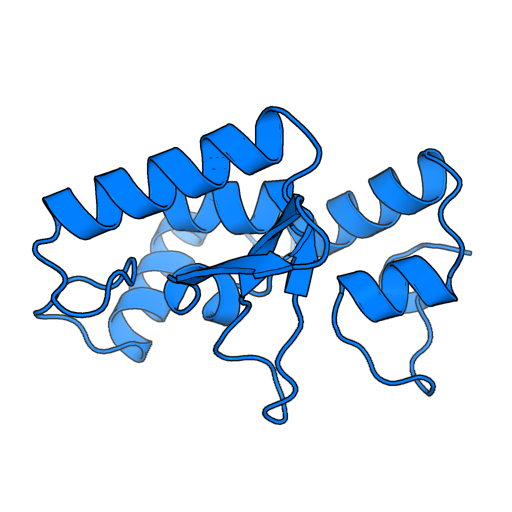082 3.472 1.00 89.31 89 ARG A N 1
ATOM 660 C CA . ARG A 1 89 ? 9.912 -12.316 2.579 1.00 89.31 89 ARG A CA 1
ATOM 661 C C . ARG A 1 89 ? 10.141 -13.807 2.336 1.00 89.31 89 ARG A C 1
ATOM 663 O O . ARG A 1 89 ? 10.530 -14.190 1.235 1.00 89.31 89 ARG A O 1
ATOM 670 N N . ASN A 1 90 ? 9.982 -14.626 3.370 1.00 91.19 90 ASN A N 1
ATOM 671 C CA . ASN A 1 90 ? 10.226 -16.060 3.296 1.00 91.19 90 ASN A CA 1
ATOM 672 C C . ASN A 1 90 ? 9.171 -16.758 2.429 1.00 91.19 90 ASN A C 1
ATOM 674 O O . ASN A 1 90 ? 9.551 -17.603 1.626 1.00 91.19 90 ASN A O 1
ATOM 678 N N . GLU A 1 91 ? 7.898 -16.355 2.517 1.00 89.62 91 GLU A N 1
ATOM 679 C CA . GLU A 1 91 ? 6.823 -16.826 1.630 1.00 89.62 91 GLU A CA 1
ATOM 680 C C . GLU A 1 91 ? 7.165 -16.519 0.165 1.00 89.62 91 GLU A C 1
ATOM 682 O O . GLU A 1 91 ? 7.166 -17.417 -0.671 1.00 89.62 91 GLU A O 1
ATOM 687 N N . TRP A 1 92 ? 7.608 -15.290 -0.129 1.00 86.94 92 TRP A N 1
ATOM 688 C CA . TRP A 1 92 ? 8.023 -14.914 -1.485 1.00 86.94 92 TRP A CA 1
ATOM 689 C C . TRP A 1 92 ? 9.186 -15.759 -2.013 1.00 86.94 92 TRP A C 1
ATOM 691 O O . TRP A 1 92 ? 9.164 -16.226 -3.147 1.00 86.94 92 TRP A O 1
ATOM 701 N N . ARG A 1 93 ? 10.198 -16.007 -1.174 1.00 87.88 93 ARG A N 1
ATOM 702 C CA . ARG A 1 93 ? 11.340 -16.863 -1.530 1.00 87.88 93 ARG A CA 1
ATOM 703 C C . ARG A 1 93 ? 10.932 -18.317 -1.746 1.00 87.88 93 ARG A C 1
ATOM 705 O O . ARG A 1 93 ? 11.455 -18.946 -2.659 1.00 87.88 93 ARG A O 1
ATOM 712 N N . ALA A 1 94 ? 10.022 -18.838 -0.925 1.00 88.81 94 ALA A N 1
ATOM 713 C CA . ALA A 1 94 ? 9.506 -20.198 -1.058 1.00 88.81 94 ALA A CA 1
ATOM 714 C C . ALA A 1 94 ? 8.749 -20.394 -2.382 1.00 88.81 94 ALA A C 1
ATOM 716 O O . ALA A 1 94 ? 8.822 -21.467 -2.971 1.00 88.81 94 ALA A O 1
ATOM 717 N N . LEU A 1 95 ? 8.106 -19.337 -2.888 1.00 88.31 95 LEU A N 1
ATOM 718 C CA . LEU A 1 95 ? 7.472 -19.301 -4.210 1.00 88.31 95 LEU A CA 1
ATOM 719 C C . LEU A 1 95 ? 8.466 -19.070 -5.369 1.00 88.31 95 LEU A C 1
ATOM 721 O O . LEU A 1 95 ? 8.053 -18.914 -6.513 1.00 88.31 95 LEU A O 1
ATOM 725 N N . GLY A 1 96 ? 9.777 -19.035 -5.101 1.00 87.25 96 GLY A N 1
ATOM 726 C CA . GLY A 1 96 ? 10.814 -18.800 -6.114 1.00 87.25 96 GLY A CA 1
ATOM 727 C C . GLY A 1 96 ? 11.103 -17.321 -6.394 1.00 87.25 96 GLY A C 1
ATOM 728 O O . GLY A 1 96 ? 11.867 -16.999 -7.307 1.00 87.25 96 GLY A O 1
ATOM 729 N N . GLY A 1 97 ? 10.536 -16.411 -5.601 1.00 84.94 97 GLY A N 1
ATOM 730 C CA . GLY A 1 97 ? 10.764 -14.978 -5.697 1.00 84.94 97 GLY A CA 1
ATOM 731 C C . GLY A 1 97 ? 12.181 -14.585 -5.278 1.00 84.94 97 GLY A C 1
ATOM 732 O O . GLY A 1 97 ? 12.487 -14.430 -4.090 1.00 84.94 97 GLY A O 1
ATOM 733 N N . THR A 1 98 ? 13.066 -14.400 -6.258 1.00 79.69 98 THR A N 1
ATOM 734 C CA . THR A 1 98 ? 14.451 -13.963 -6.051 1.00 79.69 98 THR A CA 1
ATOM 735 C C . THR A 1 98 ? 14.790 -12.749 -6.912 1.00 79.69 98 THR A C 1
ATOM 737 O O . THR A 1 98 ? 14.108 -12.414 -7.882 1.00 79.69 98 THR A O 1
ATOM 740 N N . ARG A 1 99 ? 15.881 -12.060 -6.554 1.00 77.25 99 ARG A N 1
ATOM 741 C CA . ARG A 1 99 ? 16.424 -10.973 -7.381 1.00 77.25 99 ARG A CA 1
ATOM 742 C C . ARG A 1 99 ? 16.883 -11.484 -8.749 1.00 77.25 99 ARG A C 1
ATOM 744 O O . ARG A 1 99 ? 16.680 -10.787 -9.731 1.00 77.25 99 ARG A O 1
ATOM 751 N N . GLU A 1 100 ? 17.467 -12.678 -8.795 1.00 79.69 100 GLU A N 1
ATOM 752 C CA . GLU A 1 100 ? 17.922 -13.333 -10.030 1.00 79.69 100 GLU A CA 1
ATOM 753 C C . GLU A 1 100 ? 16.753 -13.605 -10.984 1.00 79.69 100 GLU A C 1
ATOM 755 O O . GLU A 1 100 ? 16.871 -13.375 -12.182 1.00 79.69 100 GLU A O 1
ATOM 760 N N . ASN A 1 101 ? 15.589 -13.961 -10.436 1.00 77.69 101 ASN A N 1
ATOM 761 C CA . ASN A 1 101 ? 14.365 -14.193 -11.202 1.00 77.69 101 ASN A CA 1
ATOM 762 C C . ASN A 1 101 ? 13.597 -12.902 -11.532 1.00 77.69 101 ASN A C 1
ATOM 764 O O . ASN A 1 101 ? 12.488 -12.968 -12.052 1.00 77.69 101 ASN A O 1
ATOM 768 N N . ASN A 1 102 ? 14.134 -11.725 -11.179 1.00 71.62 102 ASN A N 1
ATOM 769 C CA . ASN A 1 102 ? 13.429 -10.435 -11.220 1.00 71.62 102 ASN A CA 1
ATOM 770 C C . ASN A 1 102 ? 12.064 -10.436 -10.496 1.00 71.62 102 ASN A C 1
ATOM 772 O O . ASN A 1 102 ? 11.257 -9.530 -10.680 1.00 71.62 102 ASN A O 1
ATOM 776 N N . ALA A 1 103 ? 11.837 -11.412 -9.617 1.00 78.38 103 ALA A N 1
ATOM 777 C CA . ALA A 1 103 ? 10.585 -11.649 -8.916 1.00 78.38 103 ALA A CA 1
ATOM 778 C C . ALA A 1 103 ? 10.786 -11.328 -7.434 1.00 78.38 103 ALA A C 1
ATOM 780 O O . ALA A 1 103 ? 10.949 -12.198 -6.586 1.00 78.38 103 ALA A O 1
ATOM 781 N N . ASN A 1 104 ? 10.852 -10.044 -7.101 1.00 81.56 104 ASN A N 1
ATOM 782 C CA . ASN A 1 104 ? 10.969 -9.599 -5.717 1.00 81.56 104 ASN A CA 1
ATOM 783 C C . ASN A 1 104 ? 9.949 -8.500 -5.433 1.00 81.56 104 ASN A C 1
ATOM 785 O O . ASN A 1 104 ? 9.518 -7.811 -6.346 1.00 81.56 104 ASN A O 1
ATOM 789 N N . MET A 1 105 ? 9.632 -8.290 -4.159 1.00 82.19 105 MET A N 1
ATOM 790 C CA . MET A 1 105 ? 8.612 -7.325 -3.726 1.00 82.19 1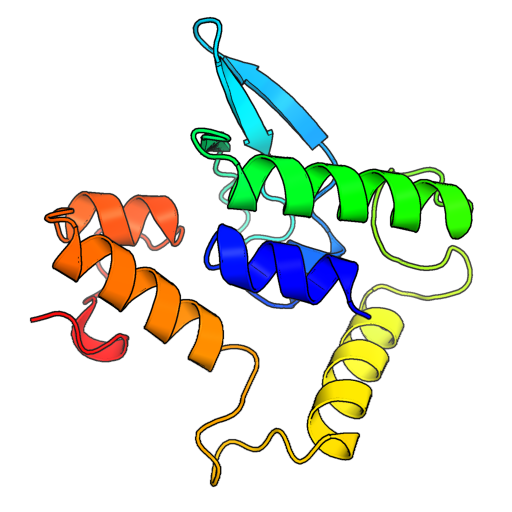05 MET A CA 1
ATOM 791 C C . MET A 1 105 ? 8.928 -5.863 -4.103 1.00 82.19 105 MET A C 1
ATOM 793 O O . MET A 1 105 ? 8.064 -5.000 -4.015 1.00 82.19 105 MET A O 1
ATOM 797 N N . HIS A 1 106 ? 10.172 -5.534 -4.484 1.00 83.81 106 HIS A N 1
ATOM 798 C CA . HIS A 1 106 ? 10.489 -4.221 -5.063 1.00 83.81 106 HIS A CA 1
ATOM 799 C C . HIS A 1 106 ? 10.229 -4.166 -6.578 1.00 83.81 106 HIS A C 1
ATOM 801 O O . HIS A 1 106 ? 10.018 -3.086 -7.121 1.00 83.81 106 HIS A O 1
ATOM 807 N N . GLY A 1 107 ? 10.213 -5.321 -7.244 1.00 82.25 107 GLY A N 1
ATOM 808 C CA . GLY A 1 107 ? 9.828 -5.506 -8.641 1.00 82.25 107 GLY A CA 1
ATOM 809 C C . GLY A 1 107 ? 8.403 -5.043 -8.930 1.00 82.25 107 GLY A C 1
ATOM 810 O O . GLY A 1 107 ? 8.217 -4.277 -9.867 1.00 82.25 107 GLY A O 1
ATOM 811 N N . GLU A 1 108 ? 7.430 -5.397 -8.085 1.00 84.81 108 GLU A N 1
ATOM 812 C CA . GLU A 1 108 ? 6.037 -4.906 -8.181 1.00 84.81 108 GLU A CA 1
ATOM 813 C C . GLU A 1 108 ? 5.970 -3.381 -8.228 1.00 84.81 108 GLU A C 1
ATOM 815 O O . GLU A 1 108 ? 5.280 -2.788 -9.048 1.00 84.81 108 GLU A O 1
ATOM 820 N N . ARG A 1 109 ? 6.777 -2.718 -7.402 1.00 88.81 109 ARG A N 1
ATOM 821 C CA . ARG A 1 109 ? 6.853 -1.260 -7.396 1.00 88.81 109 ARG A CA 1
ATOM 822 C C . ARG A 1 109 ? 7.461 -0.688 -8.681 1.00 88.81 109 ARG A C 1
ATOM 824 O O . ARG A 1 109 ? 7.101 0.417 -9.078 1.00 88.81 109 ARG A O 1
ATOM 831 N N . HIS A 1 110 ? 8.390 -1.399 -9.322 1.00 87.19 110 HIS A N 1
ATOM 832 C CA . HIS A 1 110 ? 8.871 -1.030 -10.657 1.00 87.19 110 HIS A CA 1
ATOM 833 C C . HIS A 1 110 ? 7.790 -1.213 -11.718 1.00 87.19 110 HIS A C 1
ATOM 835 O O . HIS A 1 110 ? 7.684 -0.367 -12.600 1.00 87.19 110 HIS A O 1
ATOM 841 N N . LEU A 1 111 ? 6.995 -2.279 -11.624 1.00 87.88 111 LEU A N 1
ATOM 842 C CA . LEU A 1 111 ? 5.877 -2.515 -12.529 1.00 87.88 111 LEU A CA 1
ATOM 843 C C . LEU A 1 111 ? 4.829 -1.402 -12.407 1.00 87.88 111 LEU A C 1
ATOM 845 O O . LEU A 1 111 ? 4.546 -0.759 -13.408 1.00 87.88 111 LEU A O 1
ATOM 849 N N . HIS A 1 112 ? 4.382 -1.081 -11.190 1.00 90.56 112 HIS A N 1
ATOM 850 C CA . HIS A 1 112 ? 3.442 0.020 -10.928 1.00 90.56 112 HIS A CA 1
ATOM 851 C C . HIS A 1 112 ? 3.921 1.354 -11.517 1.00 90.56 112 HIS A C 1
ATOM 853 O O . HIS A 1 112 ? 3.185 2.042 -12.214 1.00 90.56 112 HIS A O 1
ATOM 859 N N . ALA A 1 113 ? 5.199 1.699 -11.322 1.00 90.19 113 ALA A N 1
ATOM 860 C CA . ALA A 1 113 ? 5.771 2.924 -11.887 1.00 90.19 113 ALA A CA 1
ATOM 861 C C . ALA A 1 113 ? 5.757 2.942 -13.429 1.00 90.19 113 ALA A C 1
ATOM 863 O O . ALA A 1 113 ? 5.607 4.000 -14.039 1.00 90.19 113 ALA A O 1
ATOM 864 N N . ARG A 1 114 ? 5.936 1.776 -14.064 1.00 89.06 114 ARG A N 1
ATOM 865 C CA . ARG A 1 114 ? 5.869 1.630 -15.525 1.00 89.06 114 ARG A CA 1
ATOM 866 C C . ARG A 1 114 ? 4.434 1.693 -16.033 1.00 89.06 114 ARG A C 1
ATOM 868 O O . ARG A 1 114 ? 4.227 2.318 -17.063 1.00 89.06 114 ARG A O 1
ATOM 875 N N . GLU A 1 115 ? 3.483 1.087 -15.321 1.00 90.50 115 GLU A N 1
ATOM 876 C CA . GLU A 1 115 ? 2.045 1.181 -15.615 1.00 90.50 115 GLU A CA 1
ATOM 877 C C . GLU A 1 115 ? 1.604 2.649 -15.585 1.00 90.50 115 GLU A C 1
ATOM 879 O O . GLU A 1 115 ? 1.145 3.162 -16.599 1.00 90.50 115 GLU A O 1
ATOM 884 N N . MET A 1 116 ? 1.909 3.378 -14.505 1.00 91.69 116 MET A N 1
ATOM 885 C CA . MET A 1 116 ? 1.632 4.818 -14.417 1.00 91.69 116 MET A CA 1
ATOM 886 C C . MET A 1 116 ? 2.243 5.614 -15.578 1.00 91.69 116 MET A C 1
ATOM 888 O O . MET A 1 116 ? 1.593 6.484 -16.152 1.00 91.69 116 MET A O 1
ATOM 892 N N . SER A 1 117 ? 3.500 5.329 -15.932 1.00 91.69 117 SER A N 1
ATOM 893 C CA . SER A 1 117 ? 4.161 5.999 -17.056 1.00 91.69 117 SER A CA 1
ATOM 894 C C . SER A 1 117 ? 3.499 5.679 -18.398 1.00 91.69 117 SER A C 1
ATOM 896 O O . SER A 1 117 ? 3.424 6.564 -19.248 1.00 91.69 117 SER A O 1
ATOM 898 N N . ALA A 1 118 ? 3.045 4.441 -18.604 1.00 91.25 118 ALA A N 1
ATOM 899 C CA . ALA A 1 118 ? 2.331 4.031 -19.810 1.00 91.25 118 ALA A CA 1
ATOM 900 C C . ALA A 1 118 ? 0.949 4.698 -19.905 1.00 91.25 118 ALA A C 1
ATOM 902 O O . ALA A 1 118 ? 0.529 5.064 -21.002 1.00 91.25 118 ALA A O 1
ATOM 903 N N . ASP A 1 119 ? 0.311 4.942 -18.760 1.00 90.75 119 ASP A N 1
ATOM 904 C CA . ASP A 1 119 ? -0.958 5.666 -18.634 1.00 90.75 119 ASP A CA 1
ATOM 905 C C . ASP A 1 119 ? -0.799 7.197 -18.745 1.00 90.75 119 ASP A C 1
ATOM 907 O O . ASP A 1 119 ? -1.776 7.943 -18.670 1.00 90.75 119 ASP A O 1
ATOM 911 N N . GLY A 1 120 ? 0.429 7.683 -18.964 1.00 92.19 120 GLY A N 1
ATOM 912 C CA . GLY A 1 120 ? 0.722 9.091 -19.233 1.00 92.19 120 GLY A CA 1
ATOM 913 C C . GLY A 1 120 ? 1.037 9.938 -18.000 1.00 92.19 120 GLY A C 1
ATOM 914 O O . GLY A 1 120 ? 1.125 11.159 -18.130 1.00 92.19 120 GLY A O 1
ATOM 915 N N . ALA A 1 121 ? 1.235 9.328 -16.827 1.00 91.19 121 ALA A N 1
ATOM 916 C CA . ALA A 1 121 ? 1.659 10.058 -15.638 1.00 91.19 121 ALA A CA 1
ATOM 917 C C . ALA A 1 121 ? 3.045 10.687 -15.839 1.00 91.19 121 ALA A C 1
ATOM 919 O O . ALA A 1 121 ? 3.980 10.066 -16.357 1.00 91.19 121 ALA A O 1
ATOM 920 N N . THR A 1 122 ? 3.191 11.921 -15.374 1.00 90.50 122 THR A N 1
ATOM 921 C CA . THR A 1 122 ? 4.468 12.628 -15.333 1.00 90.50 122 THR A CA 1
ATOM 922 C C . THR A 1 122 ? 5.415 11.991 -14.320 1.00 90.50 122 THR A C 1
ATOM 924 O O . THR A 1 122 ? 5.026 11.285 -13.384 1.00 90.50 122 THR A O 1
ATOM 927 N N . LYS A 1 123 ? 6.707 12.284 -14.469 1.00 86.69 123 LYS A N 1
ATOM 928 C CA . LYS A 1 123 ? 7.729 11.865 -13.509 1.00 86.69 123 LYS A CA 1
ATOM 929 C C . LYS A 1 123 ? 7.409 12.370 -12.102 1.00 86.69 123 LYS A C 1
ATOM 931 O O . LYS A 1 123 ? 7.595 11.633 -11.136 1.00 86.69 123 LYS A O 1
ATOM 936 N N . GLU A 1 124 ? 6.953 13.608 -11.982 1.00 86.88 124 GLU A N 1
ATOM 937 C CA . GLU A 1 124 ? 6.624 14.249 -10.713 1.00 86.88 124 GLU A CA 1
ATOM 938 C C . GLU A 1 124 ? 5.478 13.508 -10.007 1.00 86.88 124 GLU A C 1
ATOM 940 O O . GLU A 1 124 ? 5.589 13.198 -8.819 1.00 86.88 124 GLU A O 1
ATOM 945 N N . GLU A 1 125 ? 4.434 13.128 -10.749 1.00 89.38 125 GLU A N 1
ATOM 946 C CA . GLU A 1 125 ? 3.303 12.339 -10.241 1.00 89.38 125 GLU A CA 1
ATOM 947 C C . GLU A 1 125 ? 3.735 10.943 -9.790 1.00 89.38 125 GLU A C 1
ATOM 949 O O . GLU A 1 125 ? 3.403 10.528 -8.678 1.00 89.38 125 GLU A O 1
ATOM 954 N N . ILE A 1 126 ? 4.546 10.243 -10.592 1.00 89.50 126 ILE A N 1
ATOM 955 C CA . ILE A 1 126 ? 5.088 8.927 -10.224 1.00 89.50 126 ILE A CA 1
ATOM 956 C C . ILE A 1 126 ? 5.925 9.039 -8.945 1.00 89.50 126 ILE A C 1
ATOM 958 O O . ILE A 1 126 ? 5.814 8.211 -8.041 1.00 89.50 126 ILE A O 1
ATOM 962 N N . MET A 1 127 ? 6.769 10.065 -8.820 1.00 87.38 127 MET A N 1
ATOM 963 C CA . MET A 1 127 ? 7.613 10.233 -7.635 1.00 87.38 127 MET A CA 1
ATOM 964 C C . MET A 1 127 ? 6.803 10.580 -6.384 1.00 87.38 127 MET A C 1
ATOM 966 O O . MET A 1 127 ? 7.127 10.065 -5.306 1.00 87.38 127 MET A O 1
ATOM 970 N N . ALA A 1 128 ? 5.742 11.377 -6.520 1.00 87.06 128 ALA A N 1
ATOM 971 C CA . ALA A 1 128 ? 4.806 11.671 -5.441 1.00 87.06 128 ALA A CA 1
ATOM 972 C C . ALA A 1 128 ? 4.039 10.413 -4.989 1.00 87.06 128 ALA A C 1
ATOM 974 O O . ALA A 1 128 ? 4.034 10.107 -3.792 1.00 87.06 128 ALA A O 1
ATOM 975 N N . ASP A 1 129 ? 3.487 9.637 -5.928 1.00 88.94 129 ASP A N 1
ATOM 976 C CA . ASP A 1 129 ? 2.764 8.380 -5.668 1.00 88.94 129 ASP A CA 1
ATOM 977 C C . ASP A 1 129 ? 3.656 7.347 -4.962 1.00 88.94 129 ASP A C 1
ATOM 979 O O . ASP A 1 129 ? 3.323 6.767 -3.923 1.00 88.94 129 ASP A O 1
ATOM 983 N N . LEU A 1 130 ? 4.892 7.220 -5.435 1.00 87.81 130 LEU A N 1
ATOM 984 C CA . LEU A 1 130 ? 5.893 6.356 -4.835 1.00 87.81 130 LEU A CA 1
ATOM 985 C C . LEU A 1 130 ? 6.422 6.907 -3.489 1.00 87.81 130 LEU A C 1
ATOM 987 O O . LEU A 1 130 ? 7.038 6.167 -2.707 1.00 87.81 130 LEU A O 1
ATOM 991 N N . GLY A 1 131 ? 6.205 8.177 -3.158 1.00 82.69 131 GLY A N 1
ATOM 992 C CA . GLY A 1 131 ? 6.739 8.800 -1.947 1.00 82.69 131 GLY A CA 1
ATOM 993 C C . GLY A 1 131 ? 8.264 8.900 -1.975 1.00 82.69 131 GLY A C 1
ATOM 994 O O . GLY A 1 131 ? 8.952 8.445 -1.050 1.00 82.69 131 GLY A O 1
ATOM 995 N N . HIS A 1 132 ? 8.809 9.415 -3.073 1.00 79.31 132 HIS A N 1
ATOM 996 C CA . HIS A 1 132 ? 10.190 9.883 -3.160 1.00 79.31 132 HIS A CA 1
ATOM 997 C C . HIS A 1 132 ? 10.234 11.406 -3.009 1.00 79.31 132 HIS A C 1
ATOM 999 O O . HIS A 1 132 ? 9.277 12.097 -3.327 1.00 79.31 132 HIS A O 1
ATOM 1005 N N . GLY A 1 133 ? 11.340 11.933 -2.478 1.00 64.94 133 GLY A N 1
ATOM 1006 C CA . GLY A 1 133 ? 11.583 13.379 -2.496 1.00 64.94 133 GLY A CA 1
ATOM 1007 C C . GLY A 1 133 ? 11.958 13.859 -3.901 1.00 64.94 133 GLY A C 1
ATOM 1008 O O . GLY A 1 133 ? 12.451 13.057 -4.696 1.00 64.94 133 GLY A O 1
ATOM 1009 N N . GLU A 1 134 ? 11.764 15.155 -4.152 1.00 54.59 134 GLU A N 1
ATOM 1010 C CA . GLU A 1 134 ? 11.963 15.839 -5.445 1.00 54.59 134 GLU A CA 1
ATOM 1011 C C . GLU A 1 134 ? 13.352 15.590 -6.079 1.00 54.59 134 GLU A C 1
ATOM 1013 O O . GLU A 1 134 ? 13.480 15.568 -7.298 1.00 54.59 134 GLU A O 1
ATOM 1018 N N . ASP A 1 135 ? 14.372 15.265 -5.275 1.00 51.06 135 ASP A N 1
ATOM 1019 C CA . ASP A 1 135 ? 15.759 15.063 -5.727 1.00 51.06 135 ASP A CA 1
ATOM 1020 C C . ASP A 1 135 ? 16.113 13.650 -6.234 1.00 51.06 135 ASP A C 1
ATOM 1022 O O . ASP A 1 135 ? 17.280 13.369 -6.528 1.00 51.06 135 ASP A O 1
ATOM 1026 N N . ARG A 1 136 ? 15.169 12.700 -6.311 1.00 53.88 136 ARG A N 1
ATOM 1027 C CA . ARG A 1 136 ? 15.481 11.347 -6.822 1.00 53.88 136 ARG A CA 1
ATOM 1028 C C . ARG A 1 136 ? 15.087 11.171 -8.283 1.00 53.88 136 ARG A C 1
ATOM 1030 O O . ARG A 1 136 ? 14.043 11.617 -8.737 1.00 53.88 136 ARG A O 1
ATOM 1037 N N . SER A 1 137 ? 15.931 10.453 -9.024 1.00 50.31 137 SER A N 1
ATOM 1038 C CA . SER A 1 137 ? 15.678 10.101 -10.422 1.00 50.31 137 SER A CA 1
ATOM 1039 C C . SER A 1 137 ? 14.834 8.814 -10.529 1.00 50.31 137 SER A C 1
ATOM 1041 O O . SER A 1 137 ? 15.196 7.803 -9.911 1.00 50.31 137 SER A O 1
ATOM 1043 N N . PRO A 1 138 ? 13.754 8.794 -11.339 1.00 54.34 138 PRO A N 1
ATOM 1044 C CA . PRO A 1 138 ? 12.950 7.604 -11.616 1.00 54.34 138 PRO A CA 1
ATOM 1045 C C . PRO A 1 138 ? 13.673 6.600 -12.521 1.00 54.34 138 PRO A C 1
ATOM 1047 O O . PRO A 1 138 ? 13.150 5.517 -12.753 1.00 54.34 138 PRO A O 1
ATOM 1050 N N . SER A 1 139 ? 14.890 6.908 -12.986 1.00 56.03 139 SER A N 1
ATOM 1051 C CA . SER A 1 139 ? 15.725 5.994 -13.781 1.00 56.03 139 SER A CA 1
ATOM 1052 C C . SER A 1 139 ? 15.915 4.628 -13.117 1.00 56.03 139 SER A C 1
ATOM 1054 O O . SER A 1 139 ? 15.954 3.607 -13.799 1.00 56.03 139 SER A O 1
ATOM 1056 N N . SER A 1 140 ? 15.932 4.582 -11.780 1.00 58.38 140 SER A N 1
ATOM 1057 C CA . SER A 1 140 ? 15.948 3.325 -11.017 1.00 58.38 140 SER A CA 1
ATOM 1058 C C . SER A 1 140 ? 14.706 2.444 -11.233 1.00 58.38 140 SER A C 1
ATOM 1060 O O . SER A 1 140 ? 14.772 1.252 -10.957 1.00 58.38 140 SER A O 1
ATOM 1062 N N . TYR A 1 141 ? 13.608 3.000 -11.760 1.00 52.12 141 TYR A N 1
ATOM 1063 C CA . TYR A 1 141 ? 12.362 2.315 -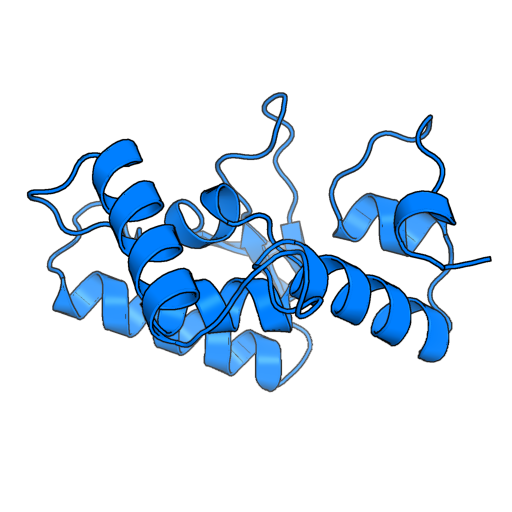12.122 1.00 52.12 141 TYR A CA 1
ATOM 1064 C C . TYR A 1 141 ? 12.231 1.996 -13.620 1.00 52.12 141 TYR A C 1
ATOM 1066 O O . TYR A 1 141 ? 11.291 1.312 -14.027 1.00 52.12 141 TYR A O 1
ATOM 1074 N N . GLY A 1 142 ? 13.204 2.404 -14.440 1.00 53.78 142 GLY A N 1
ATOM 1075 C CA . GLY A 1 142 ? 13.178 2.183 -15.888 1.00 53.78 142 GLY A CA 1
ATOM 1076 C C . GLY A 1 142 ? 12.205 3.094 -16.642 1.00 53.78 142 GLY A C 1
ATOM 1077 O O . GLY A 1 142 ? 11.931 2.833 -17.808 1.00 53.78 142 GLY A O 1
ATOM 1078 N N . VAL A 1 143 ? 11.707 4.145 -15.989 1.00 52.03 143 VAL A N 1
ATOM 1079 C CA . VAL A 1 143 ? 10.948 5.231 -16.621 1.00 52.03 143 VAL A CA 1
ATOM 1080 C C . VAL A 1 143 ? 11.964 6.251 -17.148 1.00 52.03 143 VAL A C 1
ATOM 1082 O O . VAL A 1 143 ? 12.848 6.671 -16.390 1.00 52.03 143 VAL A O 1
ATOM 1085 N N . LYS A 1 144 ? 11.896 6.566 -18.447 1.00 50.06 144 LYS A N 1
ATOM 1086 C CA . LYS A 1 144 ? 12.757 7.562 -19.107 1.00 50.06 144 LYS A CA 1
ATOM 1087 C C . LYS A 1 144 ? 12.134 8.944 -19.036 1.00 50.06 144 LYS A C 1
ATOM 1089 O O . LYS A 1 144 ? 10.926 9.033 -19.325 1.00 50.06 144 LYS A O 1
#

Secondary structure (DSSP, 8-state):
-HHHHHHHHHH---HHHHHH--EEEEETTEEEEEE-S-TTS--EEEE--SHHHHHHHHHHHHHHHHTT-TTSSSS-TTS-HHHHHHHHHHHHHHTT--TTTT-SHHHHHHHHHHHHHHTT--HHHHHHHHT--TT--GGGGT--

=== Feature glossary ===
Legend for the data blocks above and below:

— What the protein is —

Sequence gives the chain of amino acids in standard one-letter code (A=alanine, C=cysteine, …, Y=tyrosine), read N→C. It is the only feature that is directly encoded by the gene; all structural features are derived from the folded form of this sequence.

The annotation block draws on four external resources. InterPro: which protein families and domains the sequence belongs to. GO: standardized terms for what the protein does, what process it participates in, and where in the cell it acts. CATH: which structural fold it has in the CATH hierarchy. Organism: the species of origin.

— Where its atoms are —

Atomic coordinates in PDBx/mmCIF format — the same representation the Protein Data Bank distributes. Each line of the _atom_site loop places one backbone atom in Cartesian space (units: ångströms, origin: arbitrary).

Six rendered views show the 3D structure from the faces of a cube — i.e. along ±x, ±y, ±z. Rendering representation is drawn randomly per protein from cartoon (secondary-structure ribbons), sticks (backbone bonds), or molecular surface; coloring is either N→C rainbow (blue at the N-terminus through red at the C-terminus) or one color per chain.

— Local backbone conformation —

DSSP 8-state secondary structure assigns each residue one of H (α-helix), G (3₁₀-helix), I (π-helix), E (extended β-strand), B (isolated β-bridge), T (hydrogen-bonded turn), S (bend), or '-' (coil). The assignment is computed from backbone hydrogen-bond geometry via the Kabsch–Sander algorithm.

P-SEA three-state annotation labels each residue as helix, strand, or coil based purely on the geometry of the Cα trace. It serves as a fallback when the full backbone (and thus DSSP) is unavailable.

φ (phi) and ψ (psi) are the two rotatable backbone dihedrals per residue: φ is the C(i-1)–N–Cα–C torsion, ψ is the N–Cα–C–N(i+1) torsion, both in degrees on (−180°, 180°]. α-helical residues cluster near (−60°, −45°); β-strand residues near (−120°, +130°). A Ramachandran plot is simply a scatter of (φ, ψ) for every residue.

— Global shape and packing —

Radius of gyration (Rg) is the root-mean-square distance of Cα atoms from their centroid — a single number for overall size and compactness. A globular domain of N residues has Rg ≈ 2.2·N^0.38 Å; an extended or disordered chain has a much larger Rg. The Cα contact count is the number of residue pairs whose Cα atoms are within 8 Å and are more than four positions apart in sequence — a standard proxy for tertiary packing density. The bounding box is the smallest axis-aligned box enclosing all Cα atoms.

Accessible surface area quantifies burial. A residue with SASA near zero is packed into the hydrophobic core; one with SASA >100 Å² sits on the surface. Computed here via the Shrake–Rupley numerical algorithm with a 1.4 Å probe.

The contact map is a binary N×N matrix image: pixel (i, j) is dark where Cα_i and Cα_j are within 8 Å and |i−j|>4. Because the |i−j|>4 filter removes local helical contacts, off-diagonal stripes parallel to the main diagonal indicate parallel β-sheets; stripes perpendicular to it indicate antiparallel β-sheets. The Ramachandran plot scatters every residue's (φ, ψ) pair against the sterically allowed regions. The PAE heatmap renders the predicted-aligned-error matrix.

— Structural neighborhood —

A 3Di character summarizes, for each residue, the relative orientation of the Cα frame of its nearest spatial neighbor. Because it encodes fold topology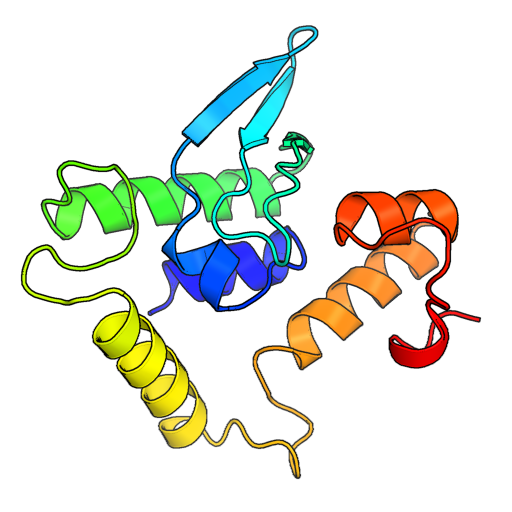 rather than chemistry, 3Di alignments detect remote structural similarity that sequence alignment misses.

Structural nearest neighbors (via Foldseek easy-search vs the PDB). Reported per hit: target PDB id, E-value, and alignment TM-score. A TM-score above ~0.5 is the conventional threshold for 'same fold'.

— Confidence and disorder —

For AlphaFold models, the B-factor field carries pLDDT — the model's own estimate of local accuracy on a 0–100 scale. Regions with pLDDT<50 should be treated as essentially unmodeled; they often correspond to intrinsically disordered segments.

B-factor (Debye–Waller factor) reflects atomic displacement in the crystal lattice. It is an experimental observable (units Å²), not a prediction; low values mean the atom is pinned down, high values mean it moves or is heterogeneous across the crystal.

Predicted Aligned Error (PAE) is an AlphaFold confidence matrix: entry (i, j) is the expected error in the position of residue j, in ångströms, when the prediction is superimposed on the true structure at residue i. Low PAE within a block of residues means that block is internally rigid and well-predicted; high PAE between two blocks means their relative placement is uncertain even if each block individually is confident.